Protein AF-A0A7W1KVH9-F1 (afdb_monomer_lite)

Secondary structure (DSSP, 8-state):
-----B-TTTTT-EE-SSGGG-GGGBTTEES-SSEEEESSB-SEEETTEE-TT--B----------

Foldseek 3Di:
DPQQQDECVRQVKFFDPDLQQFLLQFPQFPPSDQWGDGSNYPDIDGRRIHGPPGDGDDPPDDPPDD

Sequence (66 aa):
MRAWALSKKEAGYKPASTPKVECRDCRYMFPRLAKGTCHLVRGVIDGSYTCNEFEPRGHTKPPAAR

pLDDT: mean 84.74, std 14.71, range [45.59, 96.44]

Radius of gyration: 12.77 Å; chains: 1; bounding box: 44×22×27 Å

Structure (mmCIF, N/CA/C/O backbone):
data_AF-A0A7W1KVH9-F1
#
_entry.id   AF-A0A7W1KVH9-F1
#
loop_
_atom_site.group_PDB
_atom_site.id
_atom_site.type_symbol
_atom_site.label_atom_id
_atom_site.label_alt_id
_atom_site.label_co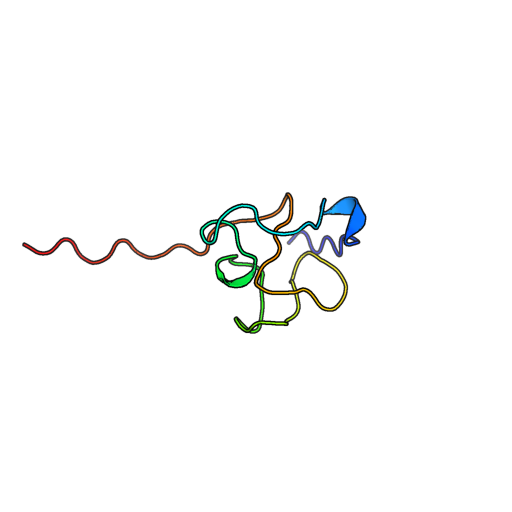mp_id
_atom_site.label_asym_id
_atom_site.label_entity_id
_atom_site.label_seq_id
_atom_site.pdbx_PDB_ins_code
_atom_site.Cartn_x
_atom_site.Cartn_y
_atom_site.Cartn_z
_atom_site.occupancy
_atom_site.B_iso_or_equiv
_atom_site.auth_seq_id
_atom_site.auth_comp_id
_atom_site.auth_asym_id
_atom_site.auth_atom_id
_atom_site.pdbx_PDB_model_num
ATOM 1 N N . MET A 1 1 ? 3.701 1.434 -18.161 1.00 45.59 1 MET A N 1
ATOM 2 C CA . MET A 1 1 ? 3.713 1.076 -16.723 1.00 45.59 1 MET A CA 1
ATOM 3 C C . MET A 1 1 ? 4.625 2.062 -16.007 1.00 45.59 1 MET A C 1
ATOM 5 O O . MET A 1 1 ? 5.792 2.143 -16.366 1.00 45.59 1 MET A O 1
ATOM 9 N N . ARG A 1 2 ? 4.105 2.876 -15.079 1.00 55.31 2 ARG A N 1
ATOM 10 C CA . ARG A 1 2 ? 4.923 3.806 -14.282 1.00 55.31 2 ARG A CA 1
ATOM 11 C C . ARG A 1 2 ? 5.604 3.010 -13.165 1.00 55.31 2 ARG A C 1
ATOM 13 O O . ARG A 1 2 ? 5.035 2.841 -12.098 1.00 55.31 2 ARG A O 1
ATOM 20 N N . ALA A 1 3 ? 6.798 2.481 -13.420 1.00 52.91 3 ALA A N 1
ATOM 21 C CA . ALA A 1 3 ? 7.654 1.937 -12.364 1.00 52.91 3 ALA A CA 1
ATOM 22 C C . ALA A 1 3 ? 8.337 3.108 -11.642 1.00 52.91 3 ALA A C 1
ATOM 24 O O . ALA A 1 3 ? 9.521 3.378 -11.825 1.00 52.91 3 ALA A O 1
ATOM 25 N N . TRP A 1 4 ? 7.552 3.895 -10.910 1.00 63.84 4 TRP A N 1
ATOM 26 C CA . TRP A 1 4 ? 8.077 4.996 -10.113 1.00 63.84 4 TRP A CA 1
ATOM 27 C C . TRP A 1 4 ? 8.524 4.387 -8.801 1.00 63.84 4 TRP A C 1
ATOM 29 O O . TRP A 1 4 ? 7.707 4.131 -7.935 1.00 63.84 4 TRP A O 1
ATOM 39 N N . ALA A 1 5 ? 9.807 4.062 -8.696 1.00 78.38 5 ALA A N 1
ATOM 40 C CA . ALA A 1 5 ? 10.397 3.562 -7.465 1.00 78.38 5 ALA A CA 1
ATOM 41 C C . ALA A 1 5 ? 10.651 4.752 -6.519 1.00 78.38 5 ALA A C 1
ATOM 43 O O . ALA A 1 5 ? 11.798 5.147 -6.300 1.00 78.38 5 ALA A O 1
ATOM 44 N N . LEU A 1 6 ? 9.568 5.351 -6.017 1.00 89.62 6 LEU A N 1
ATOM 45 C CA . LEU A 1 6 ? 9.587 6.529 -5.156 1.00 89.62 6 LEU A CA 1
ATOM 46 C C . LEU A 1 6 ? 10.285 6.204 -3.837 1.00 89.62 6 LEU A C 1
ATOM 48 O O . LEU A 1 6 ? 10.103 5.134 -3.248 1.00 89.62 6 LEU A O 1
ATOM 52 N N . SER A 1 7 ? 11.062 7.148 -3.323 1.00 91.94 7 SER A N 1
ATOM 53 C CA . SER A 1 7 ? 11.538 7.087 -1.944 1.00 91.94 7 SER A CA 1
ATOM 54 C C . SER A 1 7 ? 10.370 7.311 -0.980 1.00 91.94 7 SER A C 1
ATOM 56 O O . SER A 1 7 ? 9.398 7.991 -1.310 1.00 91.94 7 SER A O 1
ATOM 58 N N . LYS A 1 8 ? 10.482 6.827 0.264 1.00 92.00 8 LYS A N 1
ATOM 59 C CA . LYS A 1 8 ? 9.464 7.057 1.314 1.00 92.00 8 LYS A CA 1
ATOM 60 C C . LYS A 1 8 ? 9.094 8.539 1.468 1.00 92.00 8 LYS A C 1
ATOM 62 O O . LYS A 1 8 ? 7.926 8.868 1.641 1.00 92.00 8 LYS A O 1
ATOM 67 N N . LYS A 1 9 ? 10.086 9.429 1.357 1.00 91.94 9 LYS A N 1
ATOM 68 C CA . LYS A 1 9 ? 9.889 10.882 1.425 1.00 91.94 9 LYS A CA 1
ATOM 69 C C . LYS A 1 9 ? 9.075 11.417 0.242 1.00 91.94 9 LYS A C 1
ATOM 71 O O . LYS A 1 9 ? 8.161 12.201 0.456 1.00 91.94 9 LYS A O 1
ATOM 76 N N . GLU A 1 10 ? 9.378 10.970 -0.975 1.00 93.12 10 GLU A N 1
ATOM 77 C CA . GLU A 1 10 ? 8.675 11.389 -2.199 1.00 93.12 10 GLU A CA 1
ATOM 78 C C . GLU A 1 10 ? 7.222 10.905 -2.200 1.00 93.12 10 GLU A C 1
ATOM 80 O O . GLU A 1 10 ? 6.318 11.647 -2.565 1.00 93.12 10 GLU A O 1
ATOM 85 N N . ALA A 1 11 ? 6.985 9.690 -1.702 1.00 91.62 11 ALA A N 1
ATOM 86 C CA . ALA A 1 11 ? 5.647 9.123 -1.577 1.00 91.62 11 ALA A CA 1
ATOM 87 C C . ALA A 1 11 ? 4.817 9.733 -0.427 1.00 91.62 11 ALA A C 1
ATOM 89 O O . ALA A 1 11 ? 3.651 9.377 -0.266 1.00 91.62 11 ALA A O 1
ATOM 90 N N . GLY A 1 12 ? 5.392 10.600 0.417 1.00 94.19 12 GLY A N 1
ATOM 91 C CA . GLY A 1 12 ? 4.711 11.105 1.615 1.00 94.19 12 GLY A CA 1
ATOM 92 C C . GLY A 1 12 ? 4.359 9.995 2.612 1.00 94.19 12 GLY A C 1
ATOM 93 O O . GLY A 1 12 ? 3.310 10.040 3.254 1.00 94.19 12 GLY A O 1
ATOM 94 N N . TYR A 1 13 ? 5.211 8.970 2.699 1.00 94.44 13 TYR A N 1
ATOM 95 C CA . TYR A 1 13 ? 4.984 7.781 3.511 1.00 94.44 13 TYR A CA 1
ATOM 96 C C . TYR A 1 13 ? 4.930 8.124 5.007 1.00 94.44 13 TYR A C 1
ATOM 98 O O . TYR A 1 13 ? 5.889 8.659 5.566 1.00 94.44 13 TYR A O 1
ATOM 106 N N . LYS A 1 14 ? 3.807 7.808 5.656 1.00 95.62 14 LYS A N 1
ATOM 107 C CA . LYS A 1 14 ? 3.489 8.215 7.036 1.00 95.62 14 LYS A CA 1
ATOM 108 C C . LYS A 1 14 ? 2.553 7.207 7.718 1.00 95.62 14 LYS A C 1
ATOM 110 O O . LYS A 1 14 ? 1.931 6.420 7.009 1.00 95.62 14 LYS A O 1
ATOM 115 N N . PRO A 1 15 ? 2.415 7.215 9.055 1.00 95.94 1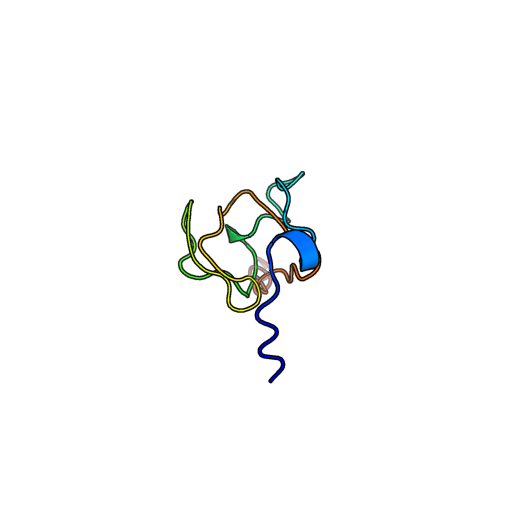5 PRO A N 1
ATOM 116 C CA . PRO A 1 15 ? 1.430 6.379 9.742 1.00 95.94 15 PRO A CA 1
ATOM 117 C C . PRO A 1 15 ? 0.015 6.632 9.206 1.00 95.94 15 PRO A C 1
ATOM 119 O O . PRO A 1 15 ? -0.365 7.784 8.973 1.00 95.94 15 PRO A O 1
ATOM 122 N N . ALA A 1 16 ? -0.761 5.571 8.986 1.00 92.94 16 ALA A N 1
ATOM 123 C CA . ALA A 1 16 ? -2.140 5.706 8.542 1.00 92.94 16 ALA A CA 1
ATOM 124 C C . ALA A 1 16 ? -2.995 6.280 9.680 1.00 92.94 16 ALA A C 1
ATOM 126 O O . ALA A 1 16 ? -2.939 5.812 10.813 1.00 92.94 16 ALA A O 1
ATOM 127 N N . SER A 1 17 ? -3.811 7.292 9.382 1.00 89.19 17 SER A N 1
ATOM 128 C CA . SER A 1 17 ? -4.724 7.873 10.377 1.00 89.19 17 SER A CA 1
ATOM 129 C C . SER A 1 17 ? -5.957 7.003 10.627 1.00 89.19 17 SER A C 1
ATOM 131 O O . SER A 1 17 ? -6.603 7.139 11.660 1.00 89.19 17 SER A O 1
ATOM 133 N N . THR A 1 18 ? -6.315 6.134 9.675 1.00 88.19 18 THR A N 1
ATOM 134 C CA . THR A 1 18 ? -7.444 5.204 9.797 1.00 88.19 18 THR A CA 1
ATOM 135 C C . THR A 1 18 ? -7.103 3.864 9.143 1.00 88.19 18 THR A C 1
ATOM 137 O O . THR A 1 18 ? -6.361 3.855 8.158 1.00 88.19 18 THR A O 1
ATOM 140 N N . PRO A 1 19 ? -7.693 2.747 9.608 1.00 86.12 19 PRO A N 1
ATOM 141 C CA . PRO A 1 19 ? -7.441 1.423 9.037 1.00 86.12 19 PRO A CA 1
ATOM 142 C C . PRO A 1 19 ? -7.844 1.306 7.557 1.00 86.12 19 PRO A C 1
ATOM 144 O O . PRO A 1 19 ? -7.289 0.518 6.810 1.00 86.12 19 PRO A O 1
ATOM 147 N N . LYS A 1 20 ? -8.770 2.146 7.075 1.00 86.69 20 LYS A N 1
ATOM 148 C CA . LYS A 1 20 ? -9.240 2.117 5.677 1.00 86.69 20 LYS A CA 1
ATOM 149 C C . LYS A 1 20 ? -8.204 2.598 4.654 1.00 86.69 20 LYS A C 1
ATOM 151 O O . LYS A 1 20 ? -8.417 2.410 3.460 1.00 86.69 20 LYS A O 1
ATOM 156 N N . VAL A 1 21 ? -7.139 3.263 5.104 1.00 91.44 21 VAL A N 1
ATOM 157 C CA . VAL A 1 21 ? -6.076 3.807 4.240 1.00 91.44 21 VAL A CA 1
ATOM 158 C C . VAL A 1 21 ? -4.713 3.180 4.528 1.00 91.44 21 VAL A C 1
ATOM 160 O O . VAL A 1 21 ? -3.684 3.719 4.128 1.00 91.44 21 VAL A O 1
ATOM 163 N N . GLU A 1 22 ? -4.694 2.053 5.232 1.00 95.06 22 GLU A N 1
ATOM 164 C CA . GLU A 1 22 ? -3.485 1.294 5.531 1.00 95.06 22 GLU A CA 1
ATOM 165 C C . GLU A 1 22 ? -2.909 0.642 4.268 1.00 95.06 22 GLU A C 1
ATOM 167 O O . GLU A 1 22 ? -3.633 0.137 3.410 1.00 95.06 22 GLU A O 1
ATOM 172 N N . CYS A 1 23 ? -1.581 0.591 4.155 1.00 94.69 23 CYS A N 1
ATOM 173 C CA . CYS A 1 23 ? -0.878 -0.098 3.080 1.00 94.69 23 CYS A CA 1
ATOM 174 C C . CYS A 1 23 ? -1.349 -1.552 2.941 1.00 94.69 23 CYS A C 1
ATOM 176 O O . CYS A 1 23 ? -1.376 -2.064 1.823 1.00 94.69 23 CYS A O 1
ATOM 178 N N . ARG A 1 24 ? -1.788 -2.197 4.031 1.00 92.62 24 ARG A N 1
ATOM 179 C CA . ARG A 1 24 ? -2.361 -3.553 4.011 1.00 92.62 24 ARG A CA 1
ATOM 180 C C . ARG A 1 24 ? -3.585 -3.690 3.093 1.00 92.62 24 ARG A C 1
ATOM 182 O O . ARG A 1 24 ? -3.770 -4.755 2.495 1.00 92.62 24 ARG A O 1
ATOM 189 N N . ASP A 1 25 ? -4.357 -2.618 2.948 1.00 92.44 25 ASP A N 1
ATOM 190 C CA . ASP A 1 25 ? -5.541 -2.505 2.088 1.00 92.44 25 ASP A CA 1
ATOM 191 C C . ASP A 1 25 ? -5.236 -1.839 0.734 1.00 92.44 25 ASP A C 1
ATOM 193 O O . ASP A 1 25 ? -6.106 -1.719 -0.133 1.00 92.44 25 ASP A O 1
ATOM 197 N N . CYS A 1 26 ? -3.979 -1.455 0.504 1.00 93.25 26 CYS A N 1
ATOM 198 C CA . CYS A 1 26 ? -3.526 -0.887 -0.758 1.00 93.25 26 CYS A CA 1
ATOM 199 C C . CYS A 1 26 ? -3.343 -1.974 -1.828 1.00 93.25 26 CYS A C 1
ATOM 201 O O . CYS A 1 26 ? -2.818 -3.067 -1.582 1.00 93.25 26 CYS A O 1
ATOM 203 N N . ARG A 1 27 ? -3.711 -1.658 -3.073 1.00 91.81 27 ARG A N 1
ATOM 204 C CA . ARG A 1 27 ? -3.471 -2.519 -4.244 1.00 91.81 27 ARG A CA 1
ATOM 205 C C . ARG A 1 27 ? -1.983 -2.831 -4.452 1.00 91.81 2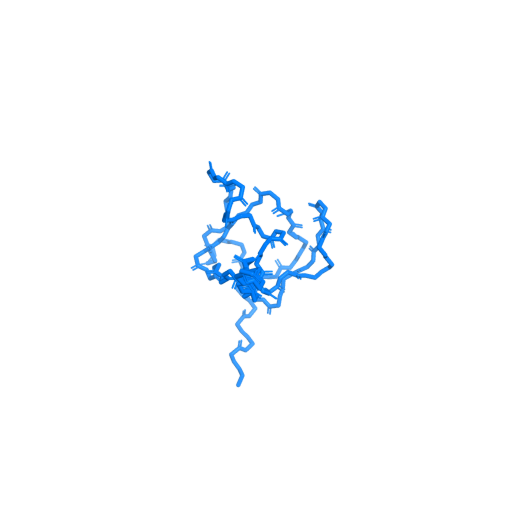7 ARG A C 1
ATOM 207 O O . ARG A 1 27 ? -1.672 -3.915 -4.941 1.00 91.81 27 ARG A O 1
ATOM 214 N N . TYR A 1 28 ? -1.097 -1.903 -4.095 1.00 91.75 28 TYR A N 1
ATOM 215 C CA . TYR A 1 28 ? 0.335 -1.960 -4.404 1.00 91.75 28 TYR A CA 1
ATOM 216 C C . TYR A 1 28 ? 1.196 -2.706 -3.378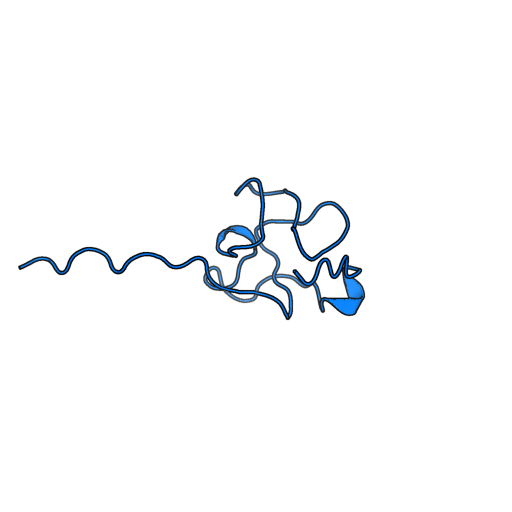 1.00 91.75 28 TYR A C 1
ATOM 218 O O . TYR A 1 28 ? 2.377 -2.932 -3.647 1.00 91.75 28 TYR A O 1
ATOM 226 N N . MET A 1 29 ? 0.644 -3.072 -2.216 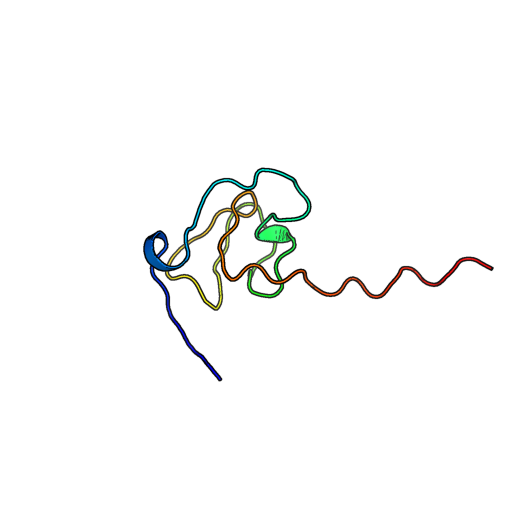1.00 92.56 29 MET A N 1
ATOM 227 C CA . MET A 1 29 ? 1.393 -3.776 -1.174 1.00 92.56 29 MET A CA 1
ATOM 228 C C . MET A 1 29 ? 1.460 -5.282 -1.435 1.00 92.56 29 MET A C 1
ATOM 230 O O . MET A 1 29 ? 0.451 -5.931 -1.736 1.00 92.56 29 MET A O 1
ATOM 234 N N . PHE A 1 30 ? 2.647 -5.851 -1.229 1.00 89.38 30 PHE A N 1
ATOM 235 C CA . PHE A 1 30 ? 2.890 -7.287 -1.275 1.00 89.38 30 PHE A CA 1
ATOM 236 C C . PHE A 1 30 ? 4.036 -7.688 -0.328 1.00 89.38 30 PHE A C 1
ATOM 238 O O . PHE A 1 30 ? 5.086 -7.065 -0.372 1.00 89.38 30 PHE A O 1
ATOM 245 N N . PRO A 1 31 ? 3.920 -8.743 0.496 1.00 87.56 31 PRO A N 1
ATOM 246 C CA . PRO A 1 31 ? 2.698 -9.433 0.908 1.00 87.56 31 PRO A CA 1
ATOM 247 C C . PRO A 1 31 ? 1.842 -8.572 1.863 1.00 87.56 31 PRO A C 1
ATOM 249 O O . PRO A 1 31 ? 2.321 -7.601 2.439 1.00 87.56 31 PRO A O 1
ATOM 252 N N . ARG A 1 32 ? 0.566 -8.941 2.063 1.00 86.81 32 ARG A N 1
ATOM 253 C CA . ARG A 1 32 ? -0.407 -8.217 2.922 1.00 86.81 32 ARG A CA 1
ATOM 254 C C . ARG A 1 32 ? -0.239 -8.525 4.417 1.00 86.81 32 ARG A C 1
ATOM 256 O O . ARG A 1 32 ? -1.164 -9.005 5.077 1.00 86.81 32 ARG A O 1
ATOM 263 N N . LEU A 1 33 ? 0.961 -8.300 4.931 1.00 88.88 33 LEU A N 1
ATOM 264 C CA . LEU A 1 33 ? 1.328 -8.547 6.325 1.00 88.88 33 LEU A CA 1
ATOM 265 C C . LEU A 1 33 ? 1.574 -7.228 7.065 1.00 88.88 33 LEU A C 1
ATOM 267 O O . LEU A 1 33 ? 1.400 -6.148 6.506 1.00 88.88 33 LEU A O 1
ATOM 271 N N . ALA A 1 34 ? 1.994 -7.314 8.329 1.00 90.00 34 ALA A N 1
ATOM 272 C CA . ALA A 1 34 ? 2.416 -6.144 9.098 1.00 90.00 34 ALA A CA 1
ATOM 273 C C . ALA A 1 34 ? 3.611 -5.423 8.451 1.00 90.00 34 ALA A C 1
ATOM 275 O O . ALA A 1 34 ? 3.733 -4.214 8.593 1.00 90.00 34 ALA A O 1
ATOM 276 N N . LYS A 1 35 ? 4.460 -6.146 7.709 1.00 93.62 35 LYS A N 1
ATOM 277 C CA . LYS A 1 35 ? 5.565 -5.597 6.917 1.00 93.62 35 LYS A CA 1
ATOM 278 C C . LYS A 1 35 ? 5.618 -6.267 5.549 1.00 93.62 35 LYS A C 1
ATOM 280 O O . LYS A 1 35 ? 5.364 -7.466 5.441 1.00 93.62 35 LYS A O 1
ATOM 285 N N . GLY A 1 36 ? 5.958 -5.505 4.519 1.00 92.06 36 GLY A N 1
ATOM 286 C CA . GLY A 1 36 ? 6.044 -5.989 3.144 1.00 92.06 36 GLY A CA 1
ATOM 287 C C . GLY A 1 36 ? 6.805 -5.030 2.238 1.00 92.06 36 GLY A C 1
ATOM 288 O O . GLY A 1 36 ? 7.483 -4.116 2.703 1.00 92.06 36 GLY A O 1
ATOM 289 N N . THR A 1 37 ? 6.698 -5.237 0.934 1.00 92.56 37 THR A N 1
ATOM 290 C CA . THR A 1 37 ? 7.197 -4.332 -0.102 1.00 92.56 37 THR A CA 1
ATOM 291 C C . THR A 1 37 ? 6.034 -3.638 -0.809 1.00 92.56 37 THR A C 1
ATOM 293 O O . THR A 1 37 ? 4.869 -4.035 -0.706 1.00 92.56 37 THR A O 1
ATOM 296 N N . CYS A 1 38 ? 6.346 -2.548 -1.505 1.00 92.94 38 CYS A N 1
ATOM 297 C CA . CYS A 1 38 ? 5.401 -1.806 -2.326 1.00 92.94 38 CYS A CA 1
ATOM 298 C C . CYS A 1 38 ? 5.913 -1.764 -3.762 1.00 92.94 38 CYS A C 1
ATOM 300 O O . CYS A 1 38 ? 7.105 -1.576 -3.994 1.00 92.94 38 CYS A O 1
ATOM 302 N N . HIS A 1 39 ? 5.013 -1.882 -4.734 1.00 90.81 39 HIS A N 1
ATOM 303 C CA . HIS A 1 39 ? 5.383 -1.773 -6.147 1.00 90.81 39 HIS A CA 1
ATOM 304 C C . HIS A 1 39 ? 5.790 -0.339 -6.550 1.00 90.81 39 HIS A C 1
ATOM 306 O O . HIS A 1 39 ? 6.440 -0.163 -7.577 1.00 90.81 39 HIS A O 1
ATOM 312 N N . LEU A 1 40 ? 5.419 0.671 -5.748 1.00 90.06 40 LEU A N 1
ATOM 313 C CA . LEU A 1 40 ? 5.695 2.094 -5.995 1.00 90.06 40 LEU A CA 1
ATOM 314 C C . LEU A 1 40 ? 6.681 2.721 -4.996 1.00 90.06 40 LEU A C 1
ATOM 316 O O . LEU A 1 40 ? 7.308 3.728 -5.295 1.00 90.06 40 LEU A O 1
ATOM 320 N N . VAL A 1 41 ? 6.839 2.158 -3.796 1.00 91.50 41 VAL A N 1
ATOM 321 C CA . VAL A 1 41 ? 7.719 2.730 -2.762 1.00 91.50 41 VAL A CA 1
ATOM 322 C C . VAL A 1 41 ? 8.907 1.807 -2.535 1.00 91.50 41 VAL A C 1
ATOM 324 O O . VAL A 1 41 ? 8.734 0.622 -2.255 1.00 91.50 41 VAL A O 1
ATOM 327 N N . ARG A 1 42 ? 10.123 2.351 -2.630 1.00 91.31 42 ARG A N 1
ATOM 328 C CA . ARG A 1 42 ? 11.362 1.604 -2.394 1.00 91.31 42 ARG A CA 1
ATOM 329 C C . ARG A 1 42 ? 11.493 1.170 -0.933 1.00 91.31 42 ARG A C 1
ATOM 331 O O . ARG A 1 42 ? 11.255 1.945 -0.005 1.00 91.31 42 ARG A O 1
ATOM 338 N N . GLY A 1 43 ? 12.002 -0.046 -0.755 1.00 89.62 43 GLY A N 1
ATOM 339 C CA . GLY A 1 43 ? 12.332 -0.624 0.545 1.00 89.62 43 GLY A CA 1
ATOM 340 C C . GLY A 1 43 ? 11.155 -1.318 1.234 1.00 89.62 43 GLY A C 1
ATOM 341 O O . GLY A 1 43 ? 10.078 -1.488 0.667 1.00 89.62 43 GLY A O 1
ATOM 342 N N . VAL A 1 44 ? 11.392 -1.743 2.475 1.00 92.62 44 VAL A N 1
ATOM 343 C CA . VAL A 1 44 ? 10.371 -2.381 3.317 1.00 92.62 44 VAL A CA 1
ATOM 344 C C . VAL A 1 44 ? 9.417 -1.317 3.863 1.00 92.62 44 VAL A C 1
ATOM 346 O O . VAL A 1 44 ? 9.860 -0.287 4.387 1.00 92.62 44 VAL A O 1
ATOM 349 N N . ILE A 1 45 ? 8.119 -1.579 3.749 1.00 94.06 45 ILE A N 1
ATOM 350 C CA . ILE A 1 45 ? 7.021 -0.780 4.294 1.00 94.06 45 ILE A CA 1
ATOM 351 C C . ILE A 1 45 ? 6.281 -1.558 5.389 1.00 94.06 45 ILE A C 1
ATOM 353 O O . ILE A 1 45 ? 6.302 -2.787 5.426 1.00 94.06 45 ILE A O 1
ATOM 357 N N . ASP A 1 46 ? 5.609 -0.824 6.260 1.00 95.50 46 ASP A N 1
ATOM 358 C CA . ASP A 1 46 ? 4.716 -1.295 7.308 1.00 95.50 46 ASP A CA 1
ATOM 359 C C . ASP A 1 46 ? 3.269 -1.200 6.814 1.00 95.50 46 ASP A C 1
ATOM 361 O O . ASP A 1 46 ? 2.854 -0.214 6.203 1.00 95.50 46 ASP A O 1
ATOM 365 N N . GLY A 1 47 ? 2.486 -2.238 7.095 1.00 93.94 47 GLY A N 1
ATOM 366 C CA . GLY A 1 47 ? 1.094 -2.351 6.674 1.00 93.94 47 GLY A CA 1
ATOM 367 C C . GLY A 1 47 ? 0.206 -1.256 7.255 1.00 93.94 47 GLY A C 1
ATOM 368 O O . GLY A 1 47 ? -0.712 -0.830 6.571 1.00 93.94 47 GLY A O 1
ATOM 369 N N . SER A 1 48 ? 0.525 -0.755 8.453 1.00 94.75 48 SER A N 1
ATOM 370 C CA . SER A 1 48 ? -0.236 0.294 9.153 1.00 94.75 48 SER A CA 1
ATOM 371 C C . SER A 1 48 ? 0.144 1.728 8.770 1.00 94.75 48 SER A C 1
ATOM 373 O O . SER A 1 48 ? -0.222 2.694 9.439 1.00 94.75 48 SER A O 1
ATOM 375 N N . TYR A 1 49 ? 0.924 1.892 7.706 1.00 96.44 49 TYR A N 1
ATOM 376 C CA . TYR A 1 49 ? 1.274 3.195 7.150 1.00 96.44 49 TYR A CA 1
ATOM 377 C C . TYR A 1 49 ? 0.450 3.466 5.895 1.00 96.44 49 TYR A C 1
ATOM 379 O O . TYR A 1 49 ? -0.318 2.628 5.443 1.00 96.44 49 TYR A O 1
ATOM 387 N N . THR A 1 50 ? 0.588 4.658 5.336 1.00 95.94 50 THR A N 1
ATOM 388 C CA . THR A 1 50 ? -0.046 5.072 4.090 1.00 95.94 50 THR A CA 1
ATOM 389 C C . THR A 1 50 ? 0.887 5.997 3.311 1.00 95.94 50 THR A C 1
ATOM 391 O O . THR A 1 50 ? 1.907 6.455 3.833 1.00 95.94 50 THR A O 1
ATOM 394 N N . CYS A 1 51 ? 0.564 6.266 2.051 1.00 95.00 51 CYS A N 1
ATOM 395 C CA . CYS A 1 51 ? 1.310 7.182 1.190 1.00 95.00 51 CYS A CA 1
ATOM 396 C C . CYS A 1 51 ? 0.349 7.910 0.242 1.00 95.00 51 CYS A C 1
ATOM 398 O O . CYS A 1 51 ? -0.818 7.536 0.140 1.00 95.00 51 CYS A O 1
ATOM 400 N N . ASN A 1 52 ? 0.833 8.932 -0.460 1.00 94.06 52 ASN A N 1
ATOM 401 C CA . ASN A 1 52 ? 0.009 9.721 -1.382 1.00 94.06 52 ASN A CA 1
ATOM 402 C C . ASN A 1 52 ? -0.475 8.908 -2.597 1.00 94.06 52 ASN A C 1
ATOM 404 O O . ASN A 1 52 ? -1.528 9.210 -3.143 1.00 94.06 52 ASN A O 1
ATOM 408 N N . GLU A 1 53 ? 0.236 7.831 -2.945 1.00 92.31 53 GLU A N 1
ATOM 409 C CA . GLU A 1 53 ? -0.126 6.902 -4.025 1.00 92.31 53 GLU A CA 1
ATOM 410 C C . GLU A 1 53 ? -1.029 5.752 -3.538 1.00 92.31 53 GLU A C 1
ATOM 412 O O . GLU A 1 53 ? -1.092 4.685 -4.154 1.00 92.31 53 GLU A O 1
ATOM 417 N N . PHE A 1 54 ? -1.672 5.905 -2.375 1.00 93.19 54 PHE A N 1
ATOM 418 C CA . PHE A 1 54 ? -2.595 4.898 -1.868 1.00 93.19 54 PHE A CA 1
ATOM 419 C C . PHE A 1 54 ? -3.758 4.715 -2.845 1.00 93.19 54 PHE A C 1
ATOM 421 O O . PHE A 1 54 ? -4.553 5.626 -3.071 1.00 93.19 54 PHE A O 1
ATOM 428 N N . GLU A 1 55 ? -3.900 3.495 -3.353 1.00 91.56 55 GLU A N 1
ATOM 429 C CA . GLU A 1 55 ? -5.090 3.078 -4.076 1.00 91.56 55 GLU A CA 1
ATOM 430 C C . GLU A 1 55 ? -5.739 1.906 -3.350 1.00 91.56 55 GLU A C 1
ATOM 432 O O . GLU A 1 55 ? -5.092 0.859 -3.184 1.00 91.56 55 GLU A O 1
ATOM 437 N N . PRO A 1 56 ? -7.014 2.042 -2.940 1.00 90.88 56 PRO A N 1
ATOM 438 C CA . PRO A 1 56 ? -7.707 0.962 -2.272 1.00 90.88 56 PRO A CA 1
ATOM 439 C C . PRO A 1 56 ? -7.769 -0.236 -3.211 1.00 90.88 56 PRO A C 1
ATOM 441 O O . PRO A 1 56 ? -8.097 -0.132 -4.400 1.00 90.88 56 PRO A O 1
ATOM 444 N N . ARG A 1 57 ? -7.464 -1.413 -2.674 1.00 84.00 57 ARG A N 1
ATOM 445 C CA . ARG A 1 57 ? -7.727 -2.647 -3.398 1.00 84.00 57 ARG A CA 1
ATOM 446 C C . ARG A 1 57 ? -9.238 -2.746 -3.557 1.00 84.00 57 ARG A C 1
ATOM 448 O O . ARG A 1 57 ? -9.966 -2.672 -2.573 1.00 84.00 57 ARG A O 1
ATOM 455 N N . GLY A 1 58 ? -9.712 -2.885 -4.794 1.00 75.75 58 GLY A N 1
ATOM 456 C CA . GLY A 1 58 ? -11.132 -3.079 -5.055 1.00 75.75 58 GLY A CA 1
ATOM 457 C C . GLY A 1 58 ? -11.631 -4.298 -4.285 1.00 75.75 58 GLY A C 1
ATOM 458 O O . GLY A 1 58 ? -11.409 -5.429 -4.707 1.00 75.75 58 GLY A O 1
ATOM 459 N N . HIS A 1 59 ? -12.291 -4.073 -3.151 1.00 57.72 59 HIS A N 1
ATOM 460 C CA . HIS A 1 59 ? -13.239 -5.034 -2.634 1.00 57.72 59 HIS A CA 1
ATOM 461 C C . HIS A 1 59 ? -14.390 -4.987 -3.625 1.00 57.72 59 HIS A C 1
ATOM 463 O O . HIS A 1 59 ? -15.155 -4.023 -3.653 1.00 57.72 59 HIS A O 1
ATOM 469 N N . THR A 1 60 ? -14.482 -6.004 -4.483 1.00 46.31 60 THR A N 1
ATOM 470 C CA . THR A 1 60 ? -15.765 -6.386 -5.066 1.00 46.31 60 THR A CA 1
ATOM 471 C C . THR A 1 60 ? -16.802 -6.234 -3.961 1.00 46.31 60 THR A C 1
ATOM 473 O O . THR A 1 60 ? -16.653 -6.827 -2.891 1.00 46.31 60 THR A O 1
ATOM 476 N N . LYS A 1 61 ? -17.775 -5.346 -4.188 1.00 47.81 61 LYS A N 1
ATOM 477 C CA . LYS A 1 61 ? -18.940 -5.129 -3.327 1.00 47.81 61 LYS A CA 1
ATOM 478 C C . LYS A 1 61 ? -19.377 -6.505 -2.796 1.00 47.81 61 LYS A C 1
ATOM 480 O O . LYS A 1 61 ? -19.528 -7.395 -3.639 1.00 47.81 61 LYS A O 1
ATOM 485 N N . PRO A 1 62 ? -19.533 -6.740 -1.475 1.00 58.16 62 PRO A N 1
ATOM 486 C CA . PRO A 1 62 ? -20.130 -7.998 -1.032 1.00 58.16 62 PRO A CA 1
ATOM 487 C C . PRO A 1 62 ? -21.433 -8.170 -1.827 1.00 58.16 62 PRO A C 1
ATOM 489 O O . PRO A 1 62 ? -22.135 -7.164 -2.010 1.00 58.16 62 PRO A O 1
ATOM 492 N N . PRO A 1 63 ? -21.706 -9.356 -2.410 1.00 55.25 63 PRO A N 1
ATOM 493 C CA . PRO A 1 63 ? -22.918 -9.544 -3.193 1.00 55.25 63 PRO A CA 1
ATOM 494 C C . PRO A 1 63 ? -24.085 -9.063 -2.339 1.00 55.25 63 PRO A C 1
ATOM 496 O O . PRO A 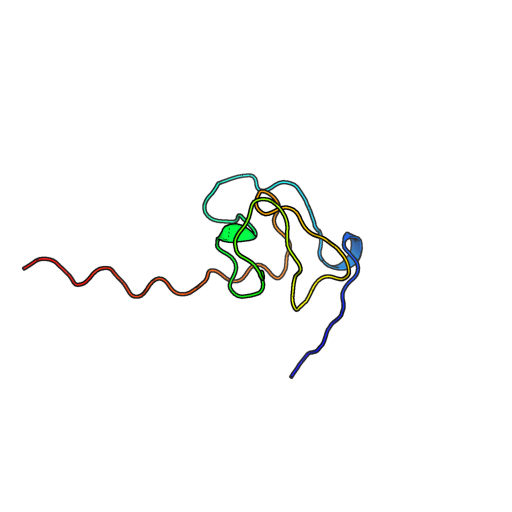1 63 ? -24.167 -9.401 -1.158 1.00 55.25 63 PRO A O 1
ATOM 499 N N . ALA A 1 64 ? -24.904 -8.174 -2.906 1.00 59.69 64 ALA A N 1
ATOM 500 C CA . ALA A 1 64 ? -26.062 -7.643 -2.212 1.00 59.69 64 ALA A CA 1
ATOM 501 C C . ALA A 1 64 ? -26.887 -8.839 -1.735 1.00 59.69 64 ALA A C 1
ATOM 503 O O . ALA A 1 64 ? -27.394 -9.593 -2.561 1.00 59.69 64 ALA A O 1
ATOM 504 N N . ALA A 1 65 ? -26.959 -9.035 -0.419 1.00 58.97 65 ALA A N 1
ATOM 505 C CA . ALA A 1 65 ? -27.872 -9.999 0.160 1.00 58.97 65 ALA A CA 1
ATOM 506 C C . ALA A 1 65 ? -29.290 -9.568 -0.245 1.00 58.97 65 ALA A C 1
ATOM 508 O O . ALA A 1 65 ? -29.759 -8.507 0.176 1.00 58.97 65 ALA A O 1
ATOM 509 N N . ARG A 1 66 ? -29.924 -10.344 -1.122 1.00 56.47 66 ARG A N 1
ATOM 510 C CA . ARG A 1 66 ? -31.368 -10.352 -1.349 1.00 56.47 66 ARG A CA 1
ATOM 511 C C . ARG A 1 66 ? -31.812 -11.797 -1.424 1.00 56.47 66 ARG A C 1
ATOM 513 O O . ARG A 1 66 ? -31.101 -12.574 -2.098 1.00 56.47 66 ARG A O 1
#